Protein AF-H1PQL2-F1 (afdb_monomer_lite)

Foldseek 3Di:
DDPPDDQLDDPVLLVLQVVLCVLLVHDSVLQRNFPQSVVVSVVSVVLSVVDDDDDDDDDSVVSVPDDPPDD

Radius of gyration: 12.57 Å; chains: 1; bounding box: 41×24×30 Å

Sequence (71 aa):
MSETIKMRMSVDEWNYICKICERLGIDPFPYQEVWNYGKLIFDLTALDLKGQHEVIPLDPADYNKGGKYGN

Structure (mmCIF, N/CA/C/O backbone):
data_AF-H1PQL2-F1
#
_entry.id   AF-H1PQL2-F1
#
loop_
_atom_site.group_PDB
_atom_site.id
_atom_site.type_symbol
_atom_site.label_atom_id
_atom_site.label_alt_id
_atom_site.label_comp_id
_atom_site.label_asym_id
_atom_site.label_entity_id
_atom_site.label_seq_id
_atom_site.pdbx_PDB_ins_code
_atom_site.Cartn_x
_atom_site.Cartn_y
_atom_site.Cartn_z
_atom_site.occupancy
_atom_site.B_iso_or_equiv
_atom_site.auth_seq_id
_atom_site.auth_comp_id
_atom_site.auth_asym_id
_atom_site.auth_atom_id
_atom_site.pdbx_PDB_model_num
ATOM 1 N N . MET A 1 1 ? 23.220 -3.048 6.982 1.00 42.88 1 MET A N 1
ATOM 2 C CA . MET A 1 1 ? 23.185 -2.455 5.630 1.00 42.88 1 MET A CA 1
ATOM 3 C C . MET A 1 1 ? 21.800 -1.869 5.456 1.00 42.88 1 MET A C 1
ATOM 5 O O . MET A 1 1 ? 20.847 -2.583 5.724 1.00 42.88 1 MET A O 1
ATOM 9 N N . SER A 1 2 ? 21.689 -0.577 5.155 1.00 52.88 2 SER A N 1
ATOM 10 C CA . SER A 1 2 ? 20.395 0.056 4.874 1.00 52.88 2 SER A CA 1
ATOM 11 C C . SER A 1 2 ? 19.922 -0.455 3.518 1.00 52.88 2 SER A C 1
ATOM 13 O O . SER A 1 2 ? 20.583 -0.174 2.520 1.00 52.88 2 SER A O 1
ATOM 15 N N . GLU A 1 3 ? 18.843 -1.232 3.468 1.00 63.66 3 GLU A N 1
ATOM 16 C CA . GLU A 1 3 ? 18.222 -1.589 2.192 1.00 63.66 3 GLU A CA 1
ATOM 17 C C . GLU A 1 3 ? 17.614 -0.322 1.587 1.00 63.66 3 GLU A C 1
ATOM 19 O O . GLU A 1 3 ? 16.695 0.280 2.138 1.00 63.66 3 GLU A O 1
ATOM 24 N N . THR A 1 4 ? 18.189 0.148 0.481 1.00 66.06 4 THR A N 1
ATOM 25 C CA . THR A 1 4 ? 17.634 1.273 -0.270 1.00 66.06 4 THR A CA 1
ATOM 26 C C . THR A 1 4 ? 16.418 0.777 -1.042 1.00 66.06 4 THR A C 1
ATOM 28 O O . THR A 1 4 ? 16.557 0.166 -2.102 1.00 66.06 4 THR A O 1
ATOM 31 N N . ILE A 1 5 ? 15.230 1.035 -0.506 1.00 65.75 5 ILE A N 1
ATOM 32 C CA . ILE A 1 5 ? 13.959 0.679 -1.138 1.00 65.75 5 ILE A CA 1
ATOM 33 C C . ILE A 1 5 ? 13.784 1.515 -2.409 1.00 65.75 5 ILE A C 1
ATOM 35 O O . ILE A 1 5 ? 13.831 2.747 -2.374 1.00 65.75 5 ILE A O 1
ATOM 39 N N . LYS A 1 6 ? 13.582 0.851 -3.552 1.00 68.44 6 LYS A N 1
ATOM 40 C CA . LYS A 1 6 ? 13.277 1.520 -4.823 1.00 68.44 6 LYS A CA 1
ATOM 41 C C . LYS A 1 6 ? 11.770 1.655 -4.974 1.00 68.44 6 LYS A C 1
ATOM 43 O O . LYS A 1 6 ? 11.131 0.840 -5.637 1.00 68.44 6 LYS A O 1
ATOM 48 N N . MET A 1 7 ? 11.221 2.712 -4.386 1.00 76.69 7 MET A N 1
ATOM 49 C CA . MET A 1 7 ? 9.835 3.088 -4.638 1.00 76.69 7 MET A CA 1
ATOM 50 C C . MET A 1 7 ? 9.622 3.330 -6.134 1.00 76.69 7 MET A C 1
ATOM 52 O O . MET A 1 7 ? 10.383 4.056 -6.778 1.00 76.69 7 MET A O 1
ATOM 56 N N . ARG A 1 8 ? 8.587 2.698 -6.690 1.00 79.00 8 ARG A N 1
ATOM 57 C CA . ARG A 1 8 ? 8.241 2.801 -8.120 1.00 79.00 8 ARG A CA 1
ATOM 58 C C . ARG A 1 8 ? 7.272 3.935 -8.444 1.00 79.00 8 ARG A C 1
ATOM 60 O O . ARG A 1 8 ? 6.888 4.094 -9.598 1.00 79.00 8 ARG A O 1
ATOM 67 N N . MET A 1 9 ? 6.906 4.708 -7.432 1.00 86.06 9 MET A N 1
ATOM 68 C CA . MET A 1 9 ? 5.972 5.824 -7.491 1.00 86.06 9 MET A CA 1
ATOM 69 C C . MET A 1 9 ? 6.628 7.091 -6.941 1.00 86.06 9 MET A C 1
ATOM 71 O O . MET A 1 9 ? 7.661 7.029 -6.264 1.00 86.06 9 MET A O 1
ATOM 75 N N . SER A 1 10 ? 6.026 8.241 -7.220 1.00 89.94 10 SER A N 1
ATOM 76 C CA . SER A 1 10 ? 6.445 9.508 -6.623 1.00 89.94 10 SER A CA 1
ATOM 77 C C . SER A 1 10 ? 6.214 9.526 -5.107 1.00 89.94 10 SER A C 1
ATOM 79 O O . SER A 1 10 ? 5.396 8.784 -4.561 1.00 89.94 10 SER A O 1
ATOM 81 N N . VAL A 1 11 ? 6.922 10.422 -4.415 1.00 90.25 11 VAL A N 1
ATOM 82 C CA . VAL A 1 11 ? 6.739 10.639 -2.970 1.00 90.25 11 VAL A CA 1
ATOM 83 C C . VAL A 1 11 ? 5.298 11.057 -2.651 1.00 90.25 11 VAL A C 1
ATOM 85 O O . VAL A 1 11 ? 4.753 10.634 -1.635 1.00 90.25 11 VAL A O 1
ATOM 88 N N . ASP A 1 12 ? 4.656 11.833 -3.526 1.00 91.75 12 ASP A N 1
ATOM 89 C CA . ASP A 1 12 ? 3.276 12.291 -3.333 1.00 91.75 12 ASP A CA 1
ATOM 90 C C . ASP A 1 12 ? 2.261 11.145 -3.432 1.00 91.75 12 ASP A C 1
ATOM 92 O O . ASP A 1 12 ? 1.371 11.035 -2.586 1.00 91.75 12 ASP A O 1
ATOM 96 N N . GLU A 1 13 ? 2.420 10.255 -4.415 1.00 91.50 13 GLU A N 1
ATOM 97 C CA . GLU A 1 13 ? 1.580 9.058 -4.569 1.00 91.50 13 GLU A CA 1
ATOM 98 C C . GLU A 1 13 ? 1.738 8.108 -3.379 1.00 91.50 13 GLU A C 1
ATOM 100 O O . GLU A 1 13 ? 0.750 7.593 -2.854 1.00 91.50 13 GLU A O 1
ATOM 105 N N . TRP A 1 14 ? 2.965 7.936 -2.892 1.00 93.38 14 TRP A N 1
ATOM 106 C CA . TRP A 1 14 ? 3.226 7.134 -1.701 1.00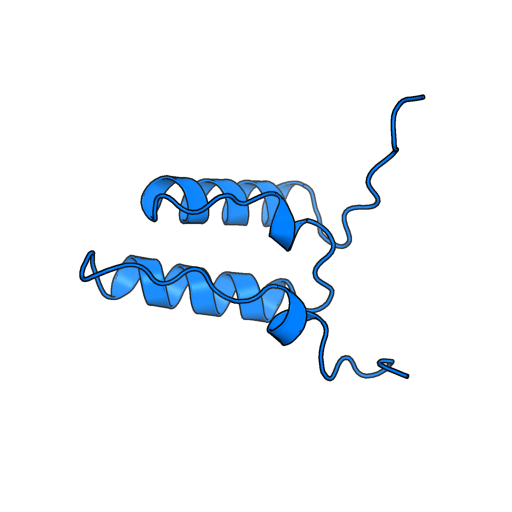 93.38 14 TRP A CA 1
ATOM 107 C C . TRP A 1 14 ? 2.614 7.733 -0.441 1.00 93.38 14 TRP A C 1
ATOM 109 O O . TRP A 1 14 ? 1.928 7.041 0.308 1.00 93.38 14 TRP A O 1
ATOM 119 N N . ASN A 1 15 ? 2.791 9.039 -0.233 1.00 94.00 15 ASN A N 1
ATOM 120 C CA . ASN A 1 15 ? 2.162 9.751 0.875 1.00 94.00 15 ASN A CA 1
ATOM 121 C C . ASN A 1 15 ? 0.634 9.624 0.830 1.00 94.00 15 ASN A C 1
ATOM 123 O O . ASN A 1 15 ? -0.013 9.568 1.877 1.00 94.00 15 ASN A O 1
ATOM 127 N N . TYR A 1 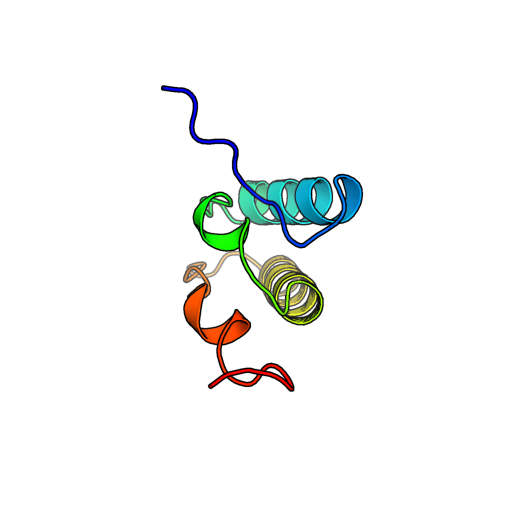16 ? 0.047 9.581 -0.367 1.00 94.06 16 TYR A N 1
ATOM 128 C CA . TYR A 1 16 ? -1.385 9.373 -0.537 1.00 94.06 16 TYR A CA 1
ATOM 129 C C . TYR A 1 16 ? -1.817 7.956 -0.139 1.00 94.06 16 TYR A C 1
ATOM 131 O O . TYR A 1 16 ? -2.765 7.813 0.634 1.00 94.06 16 TYR A O 1
ATOM 139 N N . ILE A 1 17 ? -1.092 6.926 -0.588 1.00 93.88 17 ILE A N 1
ATOM 140 C CA . ILE A 1 17 ? -1.329 5.529 -0.189 1.00 93.88 17 ILE A CA 1
ATOM 141 C C . ILE A 1 17 ? -1.227 5.380 1.330 1.00 93.88 17 ILE A C 1
ATOM 143 O O . ILE A 1 17 ? -2.164 4.877 1.943 1.00 93.88 17 ILE A O 1
ATOM 147 N N . CYS A 1 18 ? -0.162 5.899 1.951 1.00 94.62 18 CYS A N 1
ATOM 148 C CA . CYS A 1 18 ? 0.021 5.862 3.404 1.00 94.62 18 CYS A CA 1
ATOM 149 C C . CYS A 1 18 ? -1.180 6.449 4.156 1.00 94.62 18 CYS A C 1
ATOM 151 O O . CYS A 1 18 ? -1.666 5.835 5.101 1.00 94.62 18 CYS A O 1
ATOM 153 N N . LYS A 1 19 ? -1.704 7.598 3.707 1.00 95.19 19 LYS A N 1
ATOM 154 C CA . LYS A 1 19 ? -2.876 8.238 4.326 1.00 95.19 19 LYS A CA 1
ATOM 155 C C . LYS A 1 19 ? -4.145 7.397 4.206 1.00 95.19 19 LYS A C 1
ATOM 157 O O . LYS A 1 19 ? -4.935 7.377 5.144 1.00 95.19 19 LYS A O 1
ATOM 162 N N . ILE A 1 20 ? -4.385 6.744 3.067 1.00 93.25 20 ILE A N 1
ATOM 163 C CA . ILE A 1 20 ? -5.569 5.883 2.914 1.00 93.25 20 ILE A CA 1
ATOM 164 C C . ILE A 1 20 ? -5.416 4.614 3.757 1.00 93.25 20 ILE A C 1
ATOM 166 O O . ILE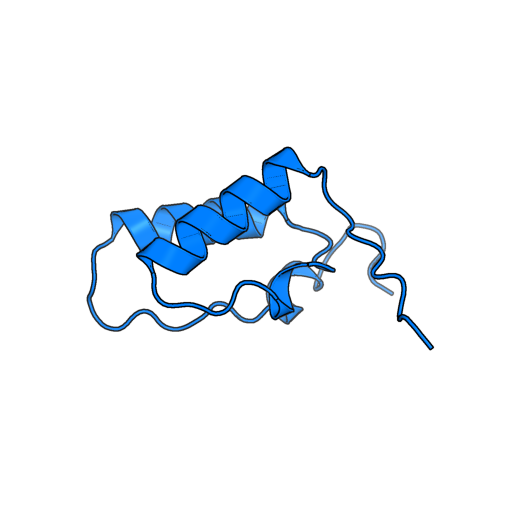 A 1 20 ? -6.342 4.235 4.468 1.00 93.25 20 ILE A O 1
ATOM 170 N N . CYS A 1 21 ? -4.239 3.987 3.726 1.00 93.06 21 CYS A N 1
ATOM 171 C CA . CYS A 1 21 ? -3.927 2.818 4.543 1.00 93.06 21 CYS A CA 1
ATOM 172 C C . CYS A 1 21 ? -4.096 3.106 6.043 1.00 93.06 21 CYS A C 1
ATOM 174 O O . CYS A 1 21 ? -4.711 2.302 6.736 1.00 93.06 21 CYS A O 1
ATOM 176 N N . GLU A 1 22 ? -3.660 4.275 6.526 1.00 92.81 22 GLU A N 1
ATOM 177 C CA . GLU A 1 22 ? -3.876 4.720 7.911 1.00 92.81 22 GLU A CA 1
ATOM 178 C C . GLU A 1 22 ? -5.371 4.797 8.265 1.00 92.81 22 GLU A C 1
ATOM 180 O O . GLU A 1 22 ? -5.784 4.263 9.294 1.00 92.81 22 GLU A O 1
ATOM 185 N N . ARG A 1 23 ? -6.205 5.388 7.395 1.00 90.94 23 ARG A N 1
ATOM 186 C CA . ARG A 1 23 ? -7.668 5.454 7.600 1.00 90.94 23 ARG A CA 1
ATOM 187 C C . ARG A 1 23 ? -8.332 4.078 7.626 1.00 90.94 23 ARG A C 1
ATOM 189 O O . ARG A 1 23 ? -9.317 3.876 8.337 1.00 90.94 23 ARG A O 1
ATOM 196 N N . LEU A 1 24 ? -7.789 3.149 6.849 1.00 89.75 24 LEU A N 1
ATOM 197 C CA . LEU A 1 24 ? -8.275 1.781 6.704 1.00 89.75 24 LEU A CA 1
ATOM 198 C C . LEU A 1 24 ? -7.701 0.806 7.746 1.00 89.75 24 LEU A C 1
ATOM 200 O O . LEU A 1 24 ? -8.178 -0.323 7.828 1.00 89.75 24 LEU A O 1
ATOM 204 N N . GLY A 1 25 ? -6.692 1.207 8.527 1.00 90.62 25 GLY A N 1
ATOM 205 C CA . GLY A 1 25 ? -5.977 0.315 9.446 1.00 90.62 25 GLY A CA 1
ATOM 206 C C . GLY A 1 25 ? -5.127 -0.756 8.745 1.00 90.62 25 GLY A C 1
ATOM 207 O O . GLY A 1 25 ? -4.920 -1.831 9.303 1.00 90.62 25 GLY A O 1
ATOM 208 N N . ILE A 1 26 ? -4.657 -0.488 7.522 1.00 90.69 26 ILE A N 1
ATOM 209 C CA . ILE A 1 26 ? -3.822 -1.389 6.711 1.00 90.69 26 ILE A CA 1
ATOM 210 C C . ILE A 1 26 ? -2.350 -0.960 6.816 1.00 90.69 26 ILE A C 1
ATOM 212 O O . ILE A 1 26 ? -2.054 0.233 6.822 1.00 90.69 26 ILE A O 1
ATOM 216 N N . ASP A 1 27 ? -1.418 -1.916 6.837 1.00 92.00 27 ASP A N 1
ATOM 217 C CA . ASP A 1 27 ? 0.014 -1.626 6.680 1.00 92.00 27 ASP A CA 1
ATOM 218 C C . ASP A 1 27 ? 0.320 -1.196 5.230 1.00 92.00 27 ASP A C 1
ATOM 220 O O . ASP A 1 27 ? 0.082 -1.979 4.306 1.00 92.00 27 ASP A O 1
ATOM 224 N N . PRO A 1 28 ? 0.837 0.025 4.990 1.00 91.81 28 PRO A N 1
ATOM 225 C CA . PRO A 1 28 ? 1.167 0.473 3.644 1.00 91.81 28 PRO A CA 1
ATOM 226 C C . PRO A 1 28 ? 2.448 -0.158 3.084 1.00 91.81 28 PRO A C 1
ATOM 228 O O . PRO A 1 28 ? 2.601 -0.213 1.863 1.00 91.81 28 PRO A O 1
ATOM 231 N N . PHE A 1 29 ? 3.380 -0.625 3.926 1.00 90.75 29 PHE A N 1
ATOM 232 C CA . PHE A 1 29 ? 4.728 -1.044 3.509 1.00 90.75 29 PHE A CA 1
ATOM 233 C C . PHE A 1 29 ? 4.757 -2.112 2.396 1.00 90.75 29 PHE A C 1
ATOM 235 O O . PHE A 1 29 ? 5.558 -1.969 1.466 1.00 90.75 29 PHE A O 1
ATOM 242 N N . PRO A 1 30 ? 3.863 -3.122 2.381 1.00 90.88 30 PRO A N 1
ATOM 243 C CA . PRO A 1 30 ? 3.790 -4.104 1.297 1.00 90.88 30 PRO A CA 1
ATOM 244 C C . PRO A 1 30 ? 3.518 -3.501 -0.091 1.00 90.88 30 PRO A C 1
ATOM 246 O O . PRO A 1 30 ? 3.803 -4.136 -1.106 1.00 90.88 30 PRO A O 1
ATOM 249 N N . TYR A 1 31 ? 2.991 -2.275 -0.165 1.00 90.44 31 TYR A N 1
ATOM 250 C CA . TYR A 1 31 ? 2.632 -1.614 -1.417 1.00 90.44 31 TYR A CA 1
ATOM 251 C C . TYR A 1 31 ? 3.741 -0.752 -2.038 1.00 90.44 31 TYR A C 1
ATOM 253 O O . TYR A 1 31 ? 3.588 -0.279 -3.164 1.00 90.44 31 TYR A O 1
ATOM 261 N N . GLN A 1 32 ? 4.865 -0.540 -1.350 1.00 88.94 32 GLN A N 1
ATOM 262 C CA . GLN A 1 32 ? 5.900 0.418 -1.776 1.00 88.94 32 GLN A CA 1
ATOM 263 C C . GLN A 1 32 ? 6.575 0.087 -3.121 1.00 88.94 32 GLN A C 1
ATOM 265 O O . GLN A 1 32 ? 7.074 0.980 -3.810 1.00 88.94 32 GLN A O 1
ATOM 270 N N . GLU A 1 33 ? 6.576 -1.191 -3.514 1.00 87.44 33 GLU A N 1
ATOM 271 C CA . GLU A 1 33 ? 7.207 -1.682 -4.750 1.00 87.44 33 GLU A CA 1
ATOM 272 C C . GLU A 1 33 ? 6.199 -2.038 -5.850 1.00 87.44 33 GLU A C 1
ATOM 274 O O . GLU A 1 33 ? 6.572 -2.583 -6.895 1.00 87.44 33 GLU A O 1
ATOM 279 N N . VAL A 1 34 ? 4.919 -1.733 -5.631 1.00 87.81 34 VAL A N 1
ATOM 280 C CA . VAL A 1 34 ? 3.851 -2.039 -6.579 1.00 87.81 34 VAL A CA 1
ATOM 281 C C . VAL A 1 34 ? 4.062 -1.301 -7.906 1.00 87.81 34 VAL A C 1
ATOM 283 O O . VAL A 1 34 ? 4.278 -0.090 -7.945 1.00 87.81 34 VAL A O 1
ATOM 286 N N . TRP A 1 35 ? 3.954 -2.033 -9.018 1.00 86.25 35 TRP A N 1
ATOM 287 C CA . TRP A 1 35 ? 4.072 -1.479 -10.370 1.00 86.25 35 TRP A CA 1
ATOM 288 C C . TRP A 1 35 ? 2.817 -0.726 -10.802 1.00 86.25 35 TRP A C 1
ATOM 290 O O . TRP A 1 35 ? 2.916 0.347 -11.391 1.00 86.25 35 TRP A O 1
ATOM 300 N N . ASN A 1 36 ? 1.635 -1.280 -10.530 1.00 89.06 36 ASN A N 1
ATOM 301 C CA . ASN A 1 36 ? 0.360 -0.661 -10.878 1.00 89.06 36 ASN A CA 1
ATOM 302 C C . ASN A 1 36 ? -0.220 0.122 -9.692 1.00 89.06 36 ASN A C 1
ATOM 304 O O . ASN A 1 36 ? -1.318 -0.158 -9.204 1.00 89.06 36 ASN A O 1
ATOM 308 N N . TYR A 1 37 ? 0.542 1.107 -9.217 1.00 89.06 37 TYR A N 1
ATOM 309 C CA . TYR A 1 37 ? 0.164 1.921 -8.060 1.00 89.06 37 TYR A CA 1
ATOM 310 C C . TYR A 1 37 ? -1.079 2.784 -8.335 1.00 89.06 37 TYR A C 1
ATOM 312 O O . TYR A 1 37 ? -1.834 3.076 -7.416 1.00 89.06 37 TYR A O 1
ATOM 320 N N . GLY A 1 38 ? -1.361 3.125 -9.600 1.00 89.38 38 GLY A N 1
ATOM 321 C CA . GLY A 1 38 ? -2.598 3.814 -9.984 1.00 89.38 38 GLY A CA 1
ATOM 322 C C . GLY A 1 38 ? -3.852 2.976 -9.709 1.00 89.38 38 GLY A C 1
ATOM 323 O O . GLY A 1 38 ? -4.819 3.482 -9.140 1.00 89.38 38 GLY A O 1
ATOM 324 N N . LYS A 1 39 ? -3.827 1.676 -10.043 1.00 90.88 39 LYS A N 1
ATOM 325 C CA . LYS A 1 39 ? -4.920 0.753 -9.695 1.00 90.88 39 LYS A CA 1
ATOM 326 C C . LYS A 1 39 ? -5.027 0.559 -8.181 1.00 90.88 39 LYS A C 1
ATOM 328 O O . LYS A 1 39 ? -6.135 0.545 -7.659 1.00 90.88 39 LYS A O 1
ATOM 333 N N . LEU A 1 40 ? -3.897 0.444 -7.481 1.00 92.44 40 LEU A N 1
ATOM 334 C CA . LEU A 1 40 ? -3.880 0.344 -6.018 1.00 92.44 40 LEU A CA 1
ATOM 335 C C . LEU A 1 40 ? -4.556 1.550 -5.364 1.00 92.44 40 LEU A C 1
ATOM 337 O O . LEU A 1 40 ? -5.425 1.382 -4.516 1.00 92.44 40 LEU A O 1
ATOM 341 N N . ILE A 1 41 ? -4.187 2.759 -5.788 1.00 92.00 41 ILE A N 1
ATOM 342 C CA . ILE A 1 41 ? -4.782 4.008 -5.309 1.00 92.00 41 ILE A CA 1
ATOM 343 C C . ILE A 1 41 ? -6.301 3.993 -5.507 1.00 92.00 41 ILE A C 1
ATOM 345 O O . ILE A 1 41 ? -7.046 4.319 -4.580 1.00 92.00 41 ILE A O 1
ATOM 349 N N . PHE A 1 42 ? -6.765 3.592 -6.692 1.00 91.94 42 PHE A N 1
ATOM 350 C CA . PHE A 1 42 ? -8.191 3.493 -6.988 1.0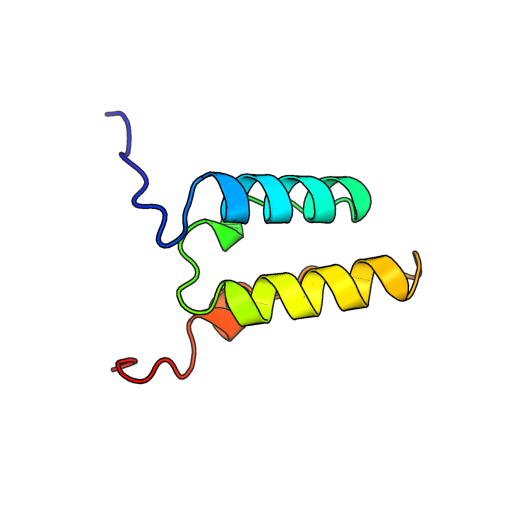0 91.94 42 PHE A CA 1
ATOM 351 C C . PHE A 1 42 ? -8.906 2.504 -6.056 1.00 91.94 42 PHE A C 1
ATOM 353 O O . PHE A 1 42 ? -9.918 2.860 -5.453 1.00 91.94 42 PHE A O 1
ATOM 360 N N . ASP A 1 43 ? -8.365 1.296 -5.891 1.00 92.50 43 ASP A N 1
ATOM 361 C CA . ASP A 1 43 ? -8.976 0.252 -5.064 1.00 92.50 43 ASP A CA 1
ATOM 362 C C . ASP A 1 43 ? -9.002 0.637 -3.575 1.00 92.50 43 ASP A C 1
ATOM 364 O O . ASP A 1 43 ? -10.033 0.480 -2.922 1.00 92.50 43 ASP A O 1
ATOM 368 N N . LEU A 1 44 ? -7.909 1.206 -3.050 1.00 92.56 44 LEU A N 1
ATOM 369 C CA . LEU A 1 44 ? -7.833 1.724 -1.679 1.00 92.56 44 LEU A CA 1
ATOM 370 C C . LEU A 1 44 ? -8.854 2.843 -1.445 1.00 92.56 44 LEU A C 1
ATOM 372 O O . LEU A 1 44 ? -9.536 2.857 -0.425 1.00 92.56 44 LEU A O 1
ATOM 376 N N . THR A 1 45 ? -9.007 3.756 -2.405 1.00 91.88 45 THR A N 1
ATOM 377 C CA . THR A 1 45 ? -9.989 4.848 -2.314 1.00 91.88 45 THR A CA 1
ATOM 378 C C . THR A 1 45 ? -11.418 4.308 -2.348 1.00 91.88 45 THR A C 1
ATOM 380 O O . THR A 1 45 ? -12.273 4.748 -1.583 1.00 91.88 45 THR A O 1
ATOM 383 N N . ALA A 1 46 ? -11.692 3.322 -3.205 1.00 90.75 46 ALA A N 1
ATOM 384 C CA . ALA A 1 46 ? -12.992 2.663 -3.252 1.00 90.75 46 ALA A CA 1
ATOM 385 C C . ALA A 1 46 ? -13.310 1.926 -1.940 1.00 90.75 46 ALA A C 1
ATOM 387 O O . ALA A 1 46 ? -14.468 1.904 -1.522 1.00 90.75 46 ALA A O 1
ATOM 388 N N . LEU A 1 47 ? -12.301 1.337 -1.293 1.00 89.62 47 LEU A N 1
ATOM 389 C CA . LEU A 1 47 ? -12.438 0.673 0.002 1.00 89.62 47 LEU A CA 1
ATOM 390 C C . LEU A 1 47 ? -12.718 1.680 1.129 1.00 89.62 47 LEU A C 1
ATOM 392 O O . LEU A 1 47 ? -13.648 1.474 1.902 1.00 89.62 47 LEU A O 1
ATOM 396 N N . ASP A 1 48 ? -11.995 2.802 1.152 1.00 89.19 48 ASP A N 1
ATOM 397 C CA . ASP A 1 48 ? -12.192 3.923 2.088 1.00 89.19 48 ASP A CA 1
ATOM 398 C C . ASP A 1 48 ? -13.619 4.497 1.998 1.00 89.19 48 ASP A C 1
ATOM 400 O O . ASP A 1 48 ? -14.272 4.737 3.012 1.00 89.19 48 ASP A O 1
ATOM 404 N N . LEU A 1 49 ? -14.161 4.623 0.781 1.00 88.25 49 LEU A N 1
ATOM 405 C CA . LEU A 1 49 ? -15.522 5.122 0.543 1.00 88.25 49 LEU A CA 1
ATOM 406 C C . LEU A 1 49 ? -16.637 4.129 0.904 1.00 88.25 49 LEU A C 1
ATOM 408 O O . LEU A 1 49 ? -17.750 4.560 1.208 1.00 88.25 49 LEU A O 1
ATOM 412 N N . LYS A 1 50 ? -16.384 2.814 0.853 1.00 83.94 50 LYS A N 1
ATOM 413 C CA . LYS A 1 50 ? -17.391 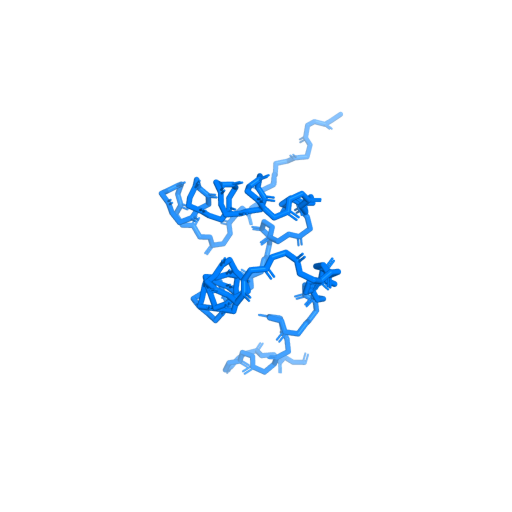1.783 1.177 1.00 83.94 50 LYS A CA 1
ATOM 414 C C . LYS A 1 50 ? -17.714 1.700 2.673 1.00 83.94 50 LYS A C 1
ATOM 416 O O . LYS A 1 50 ? -18.747 1.134 3.026 1.00 83.94 50 LYS A O 1
ATOM 421 N N . GLY A 1 51 ? -16.888 2.301 3.530 1.00 69.38 51 GLY A N 1
ATOM 422 C CA . GLY A 1 51 ? -17.067 2.292 4.979 1.00 69.38 51 GLY A CA 1
ATOM 423 C C . GLY A 1 51 ? -16.583 0.999 5.648 1.00 69.38 51 GLY A C 1
ATOM 424 O O . GLY A 1 51 ? -16.391 -0.034 5.010 1.00 69.38 51 GLY A O 1
ATOM 425 N N . GLN A 1 52 ? -16.357 1.082 6.963 1.00 63.66 52 GLN A N 1
ATOM 426 C CA . GLN A 1 52 ? -15.708 0.057 7.788 1.00 63.66 52 GLN A CA 1
ATOM 427 C C . GLN A 1 52 ? -16.629 -1.141 8.088 1.00 63.66 52 GLN A C 1
ATOM 429 O O . GLN A 1 52 ? -17.124 -1.302 9.201 1.00 63.66 52 GLN A O 1
ATOM 434 N N . HIS A 1 53 ? -16.841 -2.014 7.111 1.00 57.97 53 HIS A N 1
ATOM 435 C CA . HIS A 1 53 ? -17.212 -3.404 7.374 1.00 57.97 53 HIS A CA 1
ATOM 436 C C . HIS A 1 53 ? -16.031 -4.268 6.950 1.00 57.97 53 HIS A C 1
ATOM 438 O O . HIS A 1 53 ? -15.772 -4.355 5.759 1.00 57.97 53 HIS A O 1
ATOM 444 N N . GLU A 1 54 ? -15.294 -4.804 7.933 1.00 64.81 54 GLU A N 1
ATOM 445 C CA . GLU A 1 54 ? -14.098 -5.652 7.770 1.00 64.81 54 GLU A CA 1
ATOM 446 C C . GLU A 1 54 ? -13.258 -5.326 6.527 1.00 64.81 54 GLU A C 1
ATOM 448 O O . GLU A 1 54 ? -13.415 -5.892 5.445 1.00 64.81 54 GLU A O 1
ATOM 453 N N . VAL A 1 55 ? -12.328 -4.390 6.699 1.00 72.81 55 VAL A N 1
ATOM 454 C CA . VAL A 1 55 ? -11.357 -4.047 5.665 1.00 72.81 55 VAL A CA 1
ATOM 455 C C . VAL A 1 55 ? -10.423 -5.243 5.462 1.00 72.81 55 VAL A C 1
ATOM 457 O O . VAL A 1 55 ? -9.544 -5.499 6.282 1.00 72.81 55 VAL A O 1
ATOM 460 N N . ILE A 1 56 ? -10.610 -5.976 4.365 1.00 76.06 56 ILE A N 1
ATOM 461 C CA . ILE A 1 56 ? -9.664 -7.004 3.922 1.00 76.06 56 ILE A CA 1
ATOM 462 C C . ILE A 1 56 ? -8.524 -6.290 3.180 1.00 76.06 56 ILE A C 1
ATOM 464 O O . ILE A 1 56 ? -8.796 -5.622 2.176 1.00 76.06 56 ILE A O 1
ATOM 468 N N . PRO A 1 57 ? -7.262 -6.405 3.639 1.00 80.06 57 PRO A N 1
ATOM 469 C CA . PRO A 1 57 ? -6.125 -5.823 2.939 1.00 80.06 57 PRO A CA 1
ATOM 470 C C . PRO A 1 57 ? -6.028 -6.343 1.502 1.00 80.06 57 PRO A C 1
ATOM 472 O O . PRO A 1 57 ? -6.192 -7.536 1.245 1.00 80.06 57 PRO A O 1
ATOM 475 N N . LEU A 1 58 ? -5.746 -5.441 0.565 1.00 84.44 58 LEU A N 1
ATOM 476 C CA . LEU A 1 58 ? -5.567 -5.784 -0.845 1.00 84.44 58 LEU A CA 1
ATOM 477 C C . LEU A 1 58 ? -4.230 -6.518 -1.017 1.00 84.44 58 LEU A C 1
ATOM 479 O O . LEU A 1 58 ? -3.226 -6.074 -0.459 1.00 84.44 58 LEU A O 1
ATOM 483 N N . ASP A 1 59 ? -4.191 -7.605 -1.788 1.00 88.44 59 ASP A N 1
ATOM 484 C CA . ASP A 1 59 ? -2.952 -8.350 -2.046 1.00 88.44 59 ASP A CA 1
ATOM 485 C C . ASP A 1 59 ? -2.018 -7.528 -2.965 1.00 88.44 59 ASP A C 1
ATOM 487 O O . ASP A 1 59 ? -2.376 -7.264 -4.119 1.00 88.44 59 ASP A O 1
ATOM 491 N N . PRO A 1 60 ? -0.809 -7.128 -2.514 1.00 87.19 60 PRO A N 1
ATOM 492 C CA . PRO A 1 60 ? 0.152 -6.402 -3.347 1.00 87.19 60 PRO A CA 1
ATOM 493 C C . PRO A 1 60 ? 0.488 -7.116 -4.665 1.00 87.19 60 PRO A C 1
ATOM 495 O O . PRO A 1 60 ? 0.780 -6.459 -5.670 1.00 87.19 60 PRO A O 1
ATOM 498 N N . ALA A 1 61 ? 0.433 -8.453 -4.696 1.00 87.38 61 ALA A N 1
ATOM 499 C CA . ALA A 1 61 ? 0.725 -9.239 -5.891 1.00 87.38 61 ALA A CA 1
ATOM 500 C C . ALA A 1 61 ? -0.250 -8.940 -7.038 1.00 87.38 61 ALA A C 1
ATOM 502 O O . ALA A 1 61 ? 0.149 -8.969 -8.204 1.00 87.38 61 ALA A O 1
ATOM 503 N N . ASP A 1 62 ? -1.499 -8.584 -6.739 1.00 86.25 62 ASP A N 1
ATOM 504 C CA . ASP A 1 62 ? -2.513 -8.277 -7.754 1.00 86.25 62 ASP A CA 1
ATOM 505 C C . ASP A 1 62 ? -2.235 -6.974 -8.508 1.00 86.25 62 ASP A C 1
ATOM 507 O O . ASP A 1 62 ? -2.736 -6.769 -9.614 1.00 86.25 62 ASP A O 1
ATOM 511 N N . TYR A 1 63 ? -1.373 -6.121 -7.959 1.00 86.00 63 TYR A N 1
ATOM 512 C CA . TYR A 1 63 ? -0.924 -4.883 -8.596 1.00 86.00 63 TYR A CA 1
ATOM 513 C C . TYR A 1 63 ? 0.424 -5.024 -9.307 1.00 86.00 63 TYR A C 1
ATOM 515 O O . TYR A 1 63 ? 0.891 -4.090 -9.961 1.00 86.00 63 TYR A O 1
ATOM 523 N N . ASN A 1 64 ? 1.032 -6.203 -9.201 1.00 83.75 64 ASN A N 1
ATOM 524 C CA . ASN A 1 64 ? 2.238 -6.588 -9.924 1.00 83.75 64 ASN A CA 1
ATOM 525 C C . ASN A 1 64 ? 1.939 -7.587 -11.055 1.00 83.75 64 ASN A C 1
ATOM 527 O O . ASN A 1 64 ? 2.743 -7.729 -11.975 1.00 83.75 64 ASN A O 1
ATOM 531 N N . LYS A 1 65 ? 0.764 -8.234 -11.043 1.00 69.81 65 LYS A N 1
ATOM 532 C CA . LYS A 1 65 ? 0.268 -9.079 -12.139 1.00 69.81 65 LYS A CA 1
ATOM 533 C C . LYS A 1 65 ? -0.217 -8.220 -13.314 1.00 69.81 65 LYS A C 1
ATOM 535 O O . LYS A 1 65 ? -1.043 -7.326 -13.155 1.00 69.81 65 LYS A O 1
ATOM 540 N N . GLY A 1 66 ? 0.265 -8.521 -14.520 1.00 59.19 66 GLY A N 1
ATOM 541 C CA . GLY A 1 66 ? -0.296 -7.975 -15.762 1.00 59.19 66 GLY A CA 1
ATOM 542 C C . GLY A 1 66 ? 0.187 -6.581 -16.174 1.00 59.19 66 GLY A C 1
ATOM 543 O O . GLY A 1 66 ? -0.430 -5.954 -17.035 1.00 59.19 66 GLY A O 1
ATOM 544 N N . GLY A 1 67 ? 1.303 -6.087 -15.628 1.00 45.78 67 GLY A N 1
ATOM 545 C CA . GLY A 1 67 ? 2.005 -4.976 -16.271 1.00 45.78 67 GLY A CA 1
ATOM 546 C C . GLY A 1 67 ? 2.346 -5.348 -17.719 1.00 45.78 67 GLY A C 1
ATOM 547 O O . GLY A 1 67 ? 2.650 -6.503 -18.004 1.00 45.78 67 GLY A O 1
ATOM 548 N N . LYS A 1 68 ? 2.370 -4.375 -18.637 1.00 46.59 68 LYS A N 1
ATOM 549 C CA . LYS A 1 68 ? 2.778 -4.537 -20.054 1.00 46.59 68 LYS A CA 1
ATOM 550 C C . LYS A 1 68 ? 4.192 -5.151 -20.250 1.00 46.59 68 LYS A C 1
ATOM 552 O O . LYS A 1 68 ? 4.631 -5.307 -21.382 1.00 46.59 68 LYS A O 1
ATOM 557 N N . TYR A 1 69 ? 4.880 -5.469 -19.148 1.00 50.16 69 TYR A N 1
ATOM 558 C CA . TYR A 1 69 ? 6.216 -6.049 -19.020 1.00 50.16 69 TYR A CA 1
ATOM 559 C C . TYR A 1 69 ? 6.314 -7.106 -17.894 1.00 50.16 69 TYR A C 1
ATOM 561 O O . TYR A 1 69 ? 7.396 -7.318 -17.350 1.00 50.16 69 TYR A O 1
ATOM 569 N N . GLY A 1 70 ? 5.205 -7.727 -17.482 1.00 39.91 70 GLY A N 1
ATOM 570 C CA . GLY A 1 70 ? 5.252 -8.893 -16.596 1.00 39.91 70 GLY A CA 1
ATOM 571 C C . GLY A 1 70 ? 5.670 -10.125 -17.396 1.00 39.91 70 GLY A C 1
ATOM 572 O O . GLY A 1 70 ? 4.850 -10.647 -18.147 1.00 39.91 70 GLY A O 1
ATOM 573 N N . ASN A 1 71 ? 6.940 -10.522 -17.277 1.00 41.19 71 ASN A N 1
ATOM 574 C CA . ASN A 1 71 ? 7.411 -11.857 -17.664 1.00 41.19 71 ASN A CA 1
ATOM 575 C C . ASN A 1 71 ? 6.941 -12.899 -16.649 1.00 41.19 71 ASN A C 1
ATOM 577 O O . ASN A 1 71 ? 6.939 -12.561 -15.442 1.00 41.19 71 ASN A O 1
#

pLDDT: mean 81.29, std 15.13, range [39.91, 95.19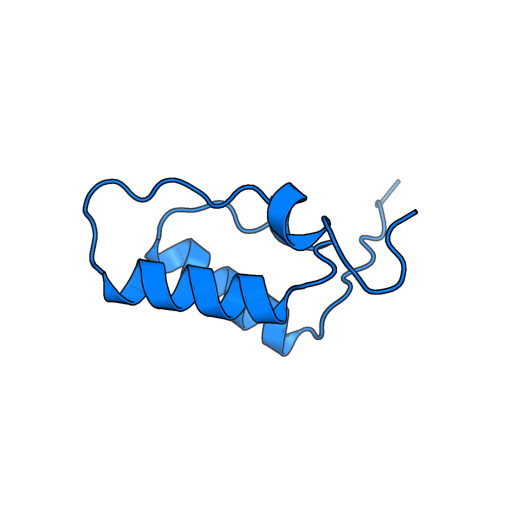]

Organism: NCBI:txid457404

Secondary structure (DSSP, 8-state):
-------SS-HHHHHHHHHHHHHHT--SGGGTT-S-HHHHHHHHHHHHHH-SS--PPPPGGGGTTT-TT--